Protein AF-A0A529M6F7-F1 (afdb_monomer)

Radius of gyration: 17.17 Å; Cα contacts (8 Å, |Δi|>4): 39; chains: 1; bounding box: 36×28×55 Å

Mean predicted aligned error: 3.76 Å

Secondary structure (DSSP, 8-state):
-PPP------HHHHTTT----SS-SS-EEEEGG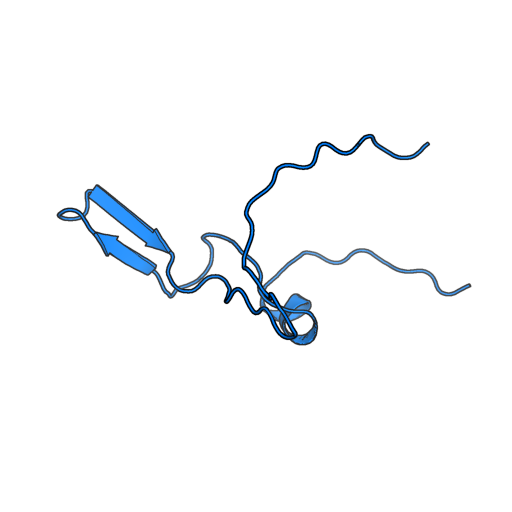GTEEEE--S------STT--------------

Nearest PDB structures (folds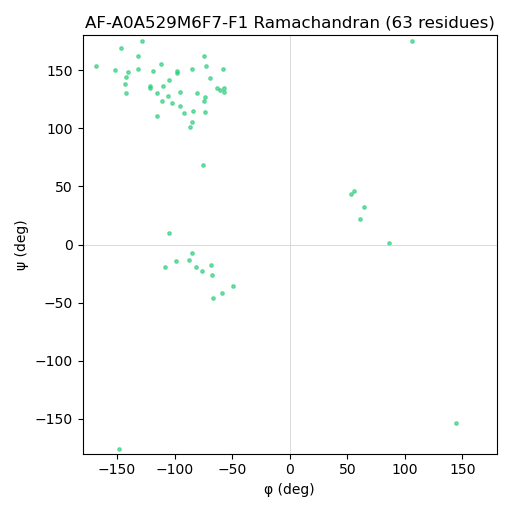eek):
  2bdr-assembly1_B  TM=9.274E-01  e=3.001E-03  Pseudomonas putida KT2440

Foldseek 3Di:
DDDDDDDDDDQVVCVVPAFDQDPPDPCWDADPVNPDIDNPCRHDDDFDDPPTDDDDDDDDDDDDD

pLDDT: mean 95.79, std 3.41, range [75.88, 98.38]

Sequence (65 aa):
MSRIVAQPLTRENFAPFGDVIDMGGDNRYPINGGKAMRYHDLATAEAAGPNARVLISMVRGTPYE

Solvent-accessible surface area (backbone atoms only — not comparable to full-atom values): 4879 Å² total; per-residue (Å²): 135,84,86,83,78,91,71,84,91,44,59,79,79,34,51,94,82,48,71,63,80,69,83,85,67,81,58,54,48,68,38,82,92,68,76,40,76,45,72,49,86,46,70,83,90,81,70,77,68,91,90,55,65,91,82,88,84,87,87,86,86,77,84,83,133

Structure (mmCIF, N/CA/C/O backbone):
data_AF-A0A529M6F7-F1
#
_entry.id   AF-A0A529M6F7-F1
#
loop_
_atom_site.group_PDB
_atom_site.id
_atom_site.type_symbol
_atom_site.label_atom_id
_atom_site.label_alt_id
_atom_site.label_comp_id
_atom_site.label_asym_id
_atom_site.label_entity_id
_atom_site.label_seq_id
_atom_site.pdbx_PDB_ins_code
_atom_site.Cartn_x
_atom_site.Cartn_y
_atom_site.Cartn_z
_atom_site.occupancy
_atom_site.B_iso_or_equiv
_atom_site.auth_seq_id
_atom_site.auth_comp_id
_atom_site.auth_asym_id
_atom_site.auth_atom_id
_atom_site.pdbx_PDB_model_num
ATOM 1 N N . MET A 1 1 ? 1.895 -3.586 30.851 1.00 75.88 1 MET A N 1
ATOM 2 C CA . MET A 1 1 ? 1.912 -3.007 29.490 1.00 75.88 1 MET A CA 1
ATOM 3 C C . MET A 1 1 ? 2.764 -3.895 28.605 1.00 75.88 1 MET A C 1
ATOM 5 O O . MET A 1 1 ? 3.863 -4.244 29.018 1.00 75.88 1 MET A O 1
ATOM 9 N N . SER A 1 2 ? 2.263 -4.293 27.438 1.00 89.88 2 SER A N 1
ATOM 10 C CA . SER A 1 2 ? 3.068 -4.994 26.435 1.00 89.88 2 SER A CA 1
ATOM 11 C C . SER A 1 2 ? 3.893 -3.978 25.648 1.00 89.88 2 SER A C 1
ATOM 13 O O . SER A 1 2 ? 3.356 -2.982 25.166 1.00 89.88 2 SER A O 1
ATOM 15 N N . ARG A 1 3 ? 5.197 -4.223 25.514 1.00 94.50 3 ARG A N 1
ATOM 16 C CA . ARG A 1 3 ? 6.060 -3.432 24.635 1.00 94.50 3 ARG A CA 1
ATOM 17 C C . ARG A 1 3 ? 5.768 -3.809 23.185 1.00 94.50 3 ARG A C 1
ATOM 19 O O . ARG A 1 3 ? 5.852 -4.983 22.841 1.00 94.50 3 ARG A O 1
ATOM 26 N N . ILE A 1 4 ? 5.476 -2.818 22.349 1.00 94.38 4 ILE A N 1
ATOM 27 C CA . ILE A 1 4 ? 5.389 -2.988 20.896 1.00 94.38 4 ILE A CA 1
ATOM 28 C C . ILE A 1 4 ? 6.740 -2.590 20.306 1.00 94.38 4 ILE A C 1
ATOM 30 O O . ILE A 1 4 ? 7.297 -1.550 20.659 1.00 94.38 4 ILE A O 1
ATOM 34 N N . VAL A 1 5 ? 7.288 -3.439 19.443 1.00 96.00 5 VAL A N 1
ATOM 35 C CA . VAL A 1 5 ? 8.547 -3.183 18.739 1.00 96.00 5 VAL A CA 1
ATOM 36 C C . VAL A 1 5 ? 8.211 -2.973 17.273 1.00 96.00 5 VAL A C 1
ATOM 38 O O . VAL A 1 5 ? 7.590 -3.837 16.659 1.00 96.00 5 VAL A O 1
ATOM 41 N N . ALA A 1 6 ? 8.601 -1.824 16.726 1.00 96.25 6 ALA A N 1
ATOM 42 C CA .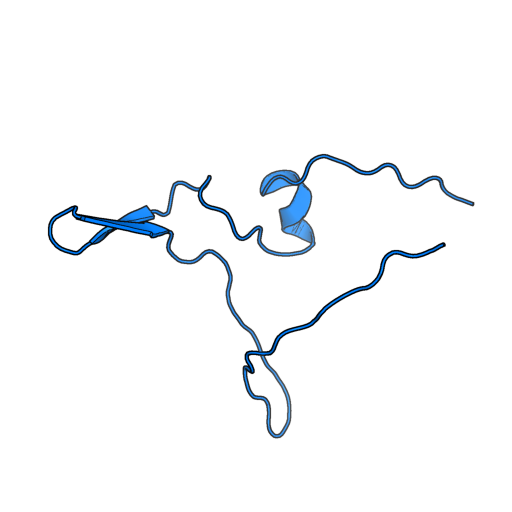 ALA A 1 6 ? 8.445 -1.562 15.304 1.00 96.25 6 ALA A CA 1
ATOM 43 C C . ALA A 1 6 ? 9.282 -2.562 14.495 1.00 96.25 6 ALA A C 1
ATOM 45 O O . ALA A 1 6 ? 10.443 -2.819 14.820 1.00 96.25 6 ALA A O 1
ATOM 46 N N . GLN A 1 7 ? 8.686 -3.112 13.444 1.00 96.69 7 GLN A N 1
ATOM 47 C CA . GLN A 1 7 ? 9.340 -4.025 12.513 1.00 96.69 7 GLN A CA 1
ATOM 48 C C . GLN A 1 7 ? 9.482 -3.351 11.142 1.00 96.69 7 GLN A C 1
ATOM 50 O O . GLN A 1 7 ? 8.697 -2.451 10.828 1.00 96.69 7 GLN A O 1
ATOM 55 N N . PRO A 1 8 ? 10.459 -3.764 10.313 1.00 96.94 8 PRO A N 1
ATOM 56 C CA . PRO A 1 8 ? 10.541 -3.309 8.933 1.00 96.94 8 PRO A CA 1
ATOM 57 C C . PRO A 1 8 ? 9.253 -3.619 8.168 1.00 96.94 8 PRO A C 1
ATOM 59 O O . PRO A 1 8 ? 8.729 -4.736 8.242 1.00 96.94 8 PRO A O 1
ATOM 62 N N . LEU A 1 9 ? 8.771 -2.633 7.414 1.00 96.94 9 LEU A N 1
ATOM 63 C CA . LEU A 1 9 ? 7.628 -2.807 6.531 1.00 96.94 9 LEU A CA 1
ATOM 64 C C . LEU A 1 9 ? 8.054 -3.633 5.314 1.00 96.94 9 LEU A C 1
ATOM 66 O O . LEU A 1 9 ? 8.857 -3.178 4.502 1.00 96.94 9 LEU A O 1
ATOM 70 N N . THR A 1 10 ? 7.497 -4.834 5.194 1.00 95.94 10 THR A N 1
ATOM 71 C CA . THR A 1 10 ? 7.572 -5.664 3.988 1.00 95.94 10 THR A CA 1
ATOM 72 C C . THR A 1 10 ? 6.174 -6.163 3.645 1.00 95.94 10 THR A C 1
ATOM 74 O O . THR A 1 10 ? 5.283 -6.152 4.499 1.00 95.94 10 THR A O 1
ATOM 77 N N . ARG A 1 11 ? 5.971 -6.612 2.404 1.00 95.06 11 ARG A N 1
ATOM 78 C CA . ARG A 1 11 ? 4.688 -7.178 1.959 1.00 95.06 11 ARG A CA 1
ATOM 79 C C . ARG A 1 11 ? 4.297 -8.392 2.797 1.00 95.06 11 ARG A C 1
ATOM 81 O O . ARG A 1 11 ? 3.153 -8.512 3.212 1.00 95.06 11 ARG A O 1
ATOM 88 N N . GLU A 1 12 ? 5.265 -9.245 3.105 1.00 95.50 12 GLU A N 1
ATOM 89 C CA . GLU A 1 12 ? 5.074 -10.480 3.866 1.00 95.50 12 GLU A CA 1
ATOM 90 C C . GLU A 1 12 ? 4.677 -10.180 5.313 1.00 95.50 12 GLU A C 1
ATOM 92 O O . GLU A 1 12 ? 3.720 -10.758 5.824 1.00 95.50 12 GLU A O 1
ATOM 97 N N . ASN A 1 13 ? 5.370 -9.235 5.957 1.00 96.75 13 ASN A N 1
ATOM 98 C CA . ASN A 1 13 ? 5.059 -8.829 7.327 1.00 96.75 13 ASN A CA 1
ATOM 99 C C . ASN A 1 13 ? 3.703 -8.110 7.429 1.00 96.75 13 ASN A C 1
ATOM 101 O O . ASN A 1 13 ? 3.088 -8.121 8.495 1.00 96.75 13 ASN A O 1
ATOM 105 N N . PHE A 1 14 ? 3.248 -7.467 6.347 1.00 97.31 14 PHE A N 1
ATOM 106 C CA . PHE A 1 14 ? 2.039 -6.643 6.350 1.00 97.31 14 PHE A CA 1
ATOM 107 C C . PHE A 1 14 ? 0.786 -7.341 5.801 1.00 97.31 14 PHE A C 1
ATOM 109 O O . PHE A 1 14 ? -0.316 -6.869 6.063 1.00 97.31 14 PHE A O 1
ATOM 116 N N . ALA A 1 15 ? 0.929 -8.482 5.117 1.00 96.50 15 ALA A N 1
ATOM 117 C CA . ALA A 1 15 ? -0.168 -9.207 4.468 1.00 96.50 15 ALA A CA 1
ATOM 118 C C . ALA A 1 15 ? -1.422 -9.451 5.341 1.00 96.50 15 ALA A C 1
ATOM 120 O O . ALA A 1 15 ? -2.527 -9.371 4.806 1.00 96.50 15 ALA A O 1
ATOM 121 N N . PRO A 1 16 ? -1.327 -9.702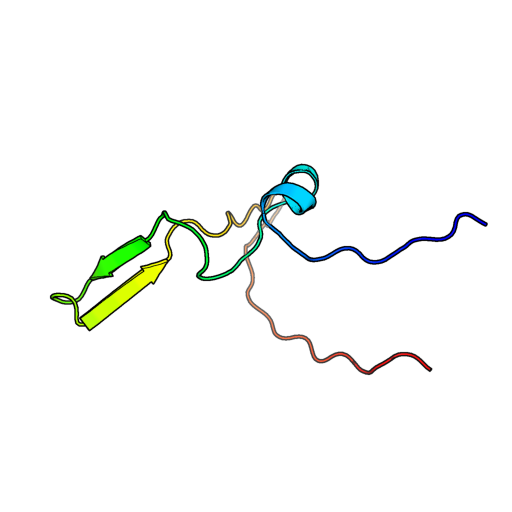 6.666 1.00 97.69 16 PRO A N 1
ATOM 122 C CA . PRO A 1 16 ? -2.518 -9.834 7.513 1.00 97.69 16 PRO A CA 1
ATOM 123 C C . PRO A 1 16 ? -3.317 -8.536 7.708 1.00 97.69 16 PRO A C 1
ATOM 125 O O . PRO A 1 16 ? -4.455 -8.586 8.169 1.00 97.69 16 PRO A O 1
ATOM 128 N N . PHE A 1 17 ? -2.715 -7.380 7.424 1.00 97.25 17 PHE A N 1
ATOM 129 C CA . PHE A 1 17 ? -3.278 -6.050 7.671 1.00 97.25 17 PHE A CA 1
ATOM 130 C C . PHE A 1 17 ? -3.694 -5.328 6.385 1.00 97.25 17 PHE A C 1
ATOM 132 O O . PHE A 1 17 ? -4.480 -4.384 6.452 1.00 97.25 17 PHE A O 1
ATOM 139 N N . GLY A 1 18 ? -3.177 -5.756 5.233 1.00 97.12 18 GLY A N 1
ATOM 140 C CA . GLY A 1 18 ? -3.504 -5.204 3.924 1.00 97.12 18 GLY A CA 1
ATOM 141 C C . GLY A 1 18 ? -2.301 -5.196 2.987 1.00 97.12 18 GLY A C 1
ATOM 142 O O . GLY A 1 18 ? -1.362 -5.980 3.140 1.00 97.12 18 GLY A O 1
ATOM 143 N N . ASP A 1 19 ? -2.325 -4.272 2.030 1.00 97.00 19 ASP A N 1
ATOM 144 C CA . ASP A 1 19 ? -1.313 -4.166 0.983 1.00 97.00 19 ASP A CA 1
ATOM 145 C C . ASP A 1 19 ? -0.248 -3.106 1.288 1.00 97.00 19 ASP A C 1
ATOM 147 O O . ASP A 1 19 ? -0.522 -2.044 1.855 1.00 97.00 19 ASP A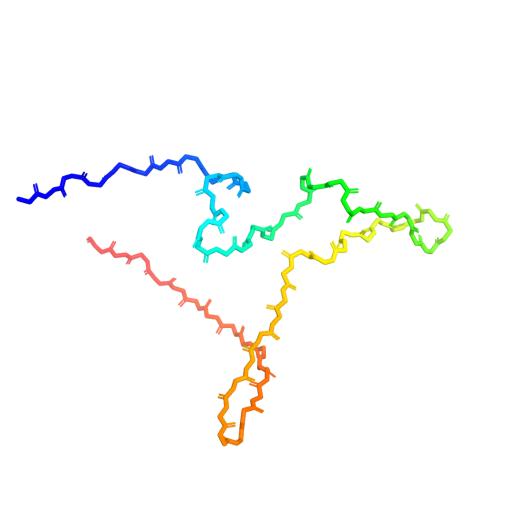 O 1
ATOM 151 N N . VAL A 1 20 ? 0.981 -3.359 0.833 1.00 96.69 20 VAL A N 1
ATOM 152 C CA . VAL A 1 20 ? 2.047 -2.348 0.785 1.00 96.69 20 VAL A CA 1
ATOM 153 C C . VAL A 1 20 ? 2.072 -1.718 -0.607 1.00 96.69 20 VAL A C 1
ATOM 155 O O . VAL A 1 20 ? 2.318 -2.394 -1.610 1.00 96.69 20 VAL A O 1
ATOM 158 N N . ILE A 1 21 ? 1.857 -0.403 -0.674 1.00 97.12 21 ILE A N 1
ATOM 159 C CA . ILE A 1 21 ? 1.957 0.371 -1.915 1.00 97.12 21 ILE A CA 1
ATOM 160 C C . ILE A 1 21 ? 3.414 0.799 -2.105 1.00 97.12 21 ILE A C 1
ATOM 162 O O . ILE A 1 21 ? 3.884 1.754 -1.488 1.00 97.12 21 ILE A O 1
ATOM 166 N N . ASP A 1 22 ? 4.131 0.087 -2.969 1.00 95.69 22 ASP A N 1
ATOM 167 C CA . ASP A 1 22 ? 5.524 0.365 -3.314 1.00 95.69 22 ASP A CA 1
ATOM 168 C C . ASP A 1 22 ? 5.843 -0.027 -4.770 1.00 95.69 22 ASP A C 1
ATOM 170 O O . ASP A 1 22 ? 4.970 -0.440 -5.531 1.00 95.69 22 ASP A O 1
ATOM 174 N N . MET A 1 23 ? 7.114 0.108 -5.159 1.00 96.56 23 MET A N 1
ATOM 175 C CA . MET A 1 23 ? 7.637 -0.301 -6.470 1.00 96.56 23 MET A CA 1
ATOM 176 C C . MET A 1 23 ? 8.472 -1.596 -6.413 1.00 96.56 23 MET A C 1
ATOM 178 O O . MET A 1 23 ? 9.145 -1.937 -7.384 1.00 96.56 23 MET A O 1
ATOM 182 N N . GLY A 1 24 ? 8.473 -2.305 -5.279 1.00 92.12 24 GLY A N 1
ATOM 183 C CA . GLY A 1 24 ? 9.318 -3.482 -5.047 1.00 92.12 24 GLY A CA 1
ATOM 184 C C . GLY A 1 24 ? 8.765 -4.777 -5.644 1.00 92.12 24 GLY A C 1
ATOM 185 O O . GLY A 1 24 ? 9.520 -5.722 -5.848 1.00 92.12 24 GLY A O 1
ATOM 186 N N . GLY A 1 25 ? 7.463 -4.818 -5.942 1.00 90.25 25 GLY A N 1
ATOM 187 C CA . GLY A 1 25 ? 6.787 -6.004 -6.466 1.00 90.25 25 GLY A CA 1
ATOM 188 C C . GLY A 1 25 ? 7.081 -6.324 -7.939 1.00 90.25 25 GLY A C 1
ATOM 189 O O . GLY A 1 25 ? 7.498 -5.469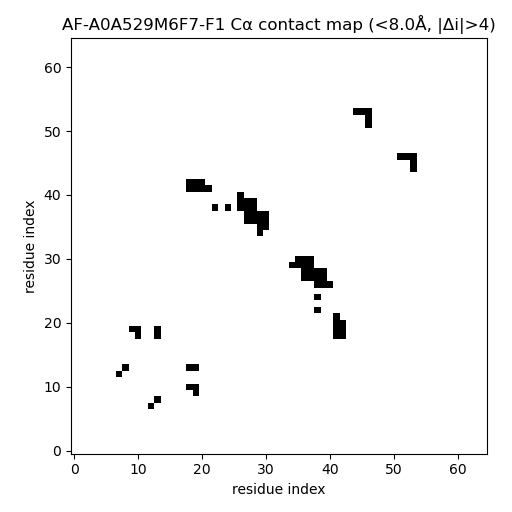 -8.731 1.00 90.25 25 GLY A O 1
ATOM 190 N N . ASP A 1 26 ? 6.790 -7.572 -8.307 1.00 92.00 26 ASP A N 1
ATOM 191 C CA . ASP A 1 26 ? 6.998 -8.110 -9.658 1.00 92.00 26 ASP A CA 1
ATOM 192 C C . ASP A 1 26 ? 5.814 -7.879 -10.606 1.00 92.00 26 ASP A C 1
ATOM 194 O O . ASP A 1 26 ? 5.968 -8.010 -11.820 1.00 92.00 26 ASP A O 1
ATOM 198 N N . ASN A 1 27 ? 4.645 -7.478 -10.088 1.00 96.06 27 ASN A N 1
ATOM 199 C CA . ASN A 1 27 ? 3.485 -7.123 -10.909 1.00 96.06 27 ASN A CA 1
ATOM 200 C C . ASN A 1 27 ? 3.666 -5.740 -11.556 1.00 96.06 27 ASN A C 1
ATOM 202 O O . ASN A 1 27 ? 3.025 -4.748 -11.202 1.00 96.06 27 ASN A O 1
ATOM 206 N N . ARG A 1 28 ? 4.604 -5.663 -12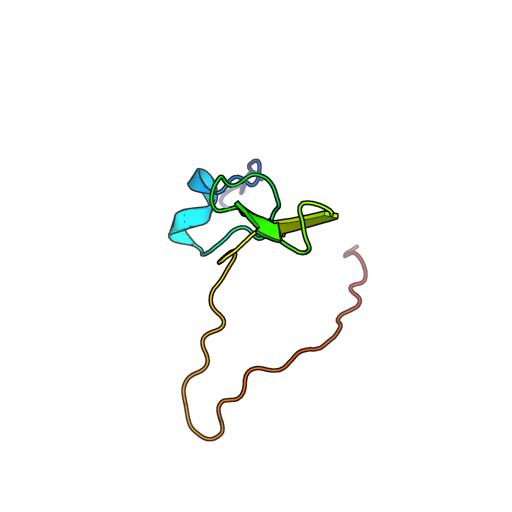.497 1.00 97.50 28 ARG A N 1
ATOM 207 C CA . ARG A 1 28 ? 4.932 -4.450 -13.235 1.00 97.50 28 ARG A CA 1
ATOM 208 C C . ARG A 1 28 ? 5.212 -4.751 -14.695 1.00 97.50 28 ARG A C 1
ATOM 210 O O . ARG A 1 28 ? 5.749 -5.801 -15.036 1.00 97.50 28 ARG A O 1
ATOM 217 N N . TYR A 1 29 ? 4.884 -3.803 -15.560 1.00 98.06 29 TYR A N 1
ATOM 218 C CA . TYR A 1 29 ? 5.122 -3.941 -16.993 1.00 98.06 29 TYR A CA 1
ATOM 219 C C . TYR A 1 29 ? 5.320 -2.585 -17.680 1.00 98.06 29 TYR A C 1
ATOM 221 O O . TYR A 1 29 ? 4.773 -1.568 -17.231 1.00 98.06 29 TYR A O 1
ATOM 229 N N . PRO A 1 30 ? 6.112 -2.537 -18.770 1.00 98.19 30 PRO A N 1
ATOM 230 C CA . PRO A 1 30 ? 6.310 -1.314 -19.529 1.00 98.19 30 PRO A CA 1
ATOM 231 C C . PRO A 1 30 ? 5.035 -0.903 -20.275 1.00 98.19 30 PRO A C 1
ATOM 233 O O . PRO A 1 30 ? 4.319 -1.728 -20.836 1.00 98.19 30 PRO A O 1
ATOM 236 N N . ILE A 1 31 ? 4.799 0.402 -20.344 1.00 98.38 31 ILE A N 1
ATOM 237 C CA . ILE A 1 31 ? 3.778 1.056 -21.168 1.00 98.38 31 ILE A CA 1
ATOM 238 C C . ILE A 1 31 ? 4.438 2.172 -22.001 1.00 98.38 31 ILE A C 1
ATOM 240 O O . ILE A 1 31 ? 5.635 2.441 -21.860 1.00 98.38 31 ILE A O 1
ATOM 244 N N . ASN A 1 32 ? 3.686 2.830 -22.892 1.00 97.94 32 ASN A N 1
ATOM 245 C CA . ASN A 1 32 ? 4.172 3.952 -23.717 1.00 97.94 32 ASN A CA 1
ATOM 246 C C . ASN A 1 32 ? 5.453 3.629 -24.516 1.00 97.94 32 ASN A C 1
ATOM 248 O O . ASN A 1 32 ? 6.401 4.415 -24.533 1.00 97.94 32 ASN A O 1
ATOM 252 N N . GLY A 1 33 ? 5.514 2.445 -25.133 1.00 97.62 33 GLY A N 1
ATOM 253 C CA . GLY A 1 33 ? 6.691 2.006 -25.892 1.00 97.62 33 GLY A CA 1
ATOM 254 C C . GLY A 1 33 ? 7.943 1.823 -25.027 1.00 97.62 33 GLY A C 1
ATOM 255 O O . GLY A 1 33 ? 9.045 2.113 -25.480 1.00 97.62 33 GLY A O 1
ATOM 256 N N . GLY A 1 34 ? 7.776 1.416 -23.765 1.00 97.88 34 GLY A N 1
ATOM 257 C CA . GLY A 1 34 ? 8.884 1.222 -22.826 1.00 97.88 34 GLY A CA 1
ATOM 258 C C . GLY A 1 34 ? 9.312 2.481 -22.072 1.00 97.88 34 GLY A C 1
ATOM 259 O O . GLY A 1 34 ? 10.234 2.411 -21.267 1.00 97.88 34 GLY A O 1
ATOM 260 N N . LYS A 1 35 ? 8.648 3.625 -22.288 1.00 98.25 35 LYS A N 1
ATOM 261 C CA . LYS A 1 35 ? 9.005 4.902 -21.643 1.00 98.25 35 LYS A CA 1
ATOM 262 C C . LYS A 1 35 ? 8.399 5.107 -20.254 1.00 98.25 35 LYS A C 1
ATOM 264 O O . LYS A 1 35 ? 8.736 6.083 -19.594 1.00 98.25 35 LYS A O 1
ATOM 269 N N . ALA A 1 36 ? 7.506 4.228 -19.809 1.00 98.25 36 ALA A N 1
ATOM 270 C CA . ALA A 1 36 ? 6.979 4.247 -18.448 1.00 98.25 36 ALA A CA 1
ATOM 271 C C . ALA A 1 36 ? 6.800 2.820 -17.924 1.00 98.25 36 ALA A C 1
ATOM 273 O O . ALA A 1 36 ? 6.431 1.926 -18.680 1.00 98.25 36 ALA A O 1
ATOM 274 N N . MET A 1 37 ? 7.046 2.616 -16.631 1.00 98.19 37 MET A N 1
ATOM 275 C CA . MET A 1 37 ? 6.792 1.351 -15.941 1.00 98.19 37 MET A CA 1
ATOM 276 C C . MET A 1 37 ? 5.502 1.482 -15.136 1.00 98.19 37 MET A C 1
ATOM 278 O O . MET A 1 37 ? 5.396 2.363 -14.283 1.00 98.19 37 MET A O 1
ATOM 282 N N . ARG A 1 38 ? 4.515 0.627 -15.406 1.00 98.38 38 ARG A N 1
ATOM 283 C CA . ARG A 1 38 ? 3.288 0.548 -14.614 1.00 98.38 38 ARG A CA 1
ATOM 284 C C . ARG A 1 38 ? 3.476 -0.500 -13.528 1.00 98.38 38 ARG A C 1
ATOM 286 O O . ARG A 1 38 ? 3.559 -1.678 -13.848 1.00 98.38 38 ARG A O 1
ATOM 293 N N . TYR A 1 39 ? 3.500 -0.068 -12.272 1.00 98.19 39 TYR A N 1
ATOM 294 C CA . TYR A 1 39 ? 3.388 -0.942 -11.102 1.00 98.19 39 TYR A CA 1
ATOM 295 C C . TYR A 1 39 ? 1.904 -1.161 -10.851 1.00 98.19 39 TYR A C 1
ATOM 297 O O . TYR A 1 39 ? 1.176 -0.228 -10.507 1.00 98.19 39 TYR A O 1
ATOM 305 N N . HIS A 1 40 ? 1.428 -2.345 -11.199 1.00 97.56 40 HIS A N 1
ATOM 306 C CA . HIS A 1 40 ? 0.009 -2.615 -11.303 1.00 97.56 40 HIS A CA 1
ATOM 307 C C . HIS A 1 40 ? -0.512 -3.285 -10.037 1.00 97.56 40 HIS A C 1
ATOM 309 O O . HIS A 1 40 ? 0.215 -4.028 -9.387 1.00 97.56 40 HIS A O 1
ATOM 315 N N . ASP A 1 41 ? -1.783 -3.019 -9.730 1.00 96.44 41 ASP A N 1
ATOM 316 C CA . ASP A 1 41 ? -2.536 -3.731 -8.697 1.00 96.44 41 ASP A CA 1
ATOM 317 C C . ASP A 1 41 ? -1.860 -3.701 -7.317 1.00 96.44 41 ASP A C 1
ATOM 319 O O . ASP A 1 41 ? -1.674 -4.715 -6.656 1.00 96.44 41 ASP A O 1
ATOM 323 N N . LEU A 1 42 ? -1.408 -2.508 -6.913 1.00 97.31 42 LEU A N 1
ATOM 324 C CA . LEU A 1 42 ? -0.701 -2.326 -5.644 1.00 97.31 42 LEU A CA 1
ATOM 325 C C . LEU A 1 42 ? -1.631 -2.346 -4.423 1.00 97.31 42 LEU A C 1
ATOM 327 O O . LEU A 1 42 ? -1.134 -2.553 -3.322 1.00 97.31 42 LEU A O 1
ATOM 331 N N . ALA A 1 43 ? -2.922 -2.063 -4.617 1.00 96.44 43 ALA A N 1
ATOM 332 C CA . ALA A 1 43 ? -3.982 -2.125 -3.613 1.00 96.44 43 ALA A CA 1
ATOM 333 C C . ALA A 1 43 ? -5.358 -2.018 -4.297 1.00 96.44 43 ALA A C 1
ATOM 335 O O . ALA A 1 43 ? -5.484 -1.359 -5.337 1.00 96.44 43 ALA A O 1
ATOM 336 N N . THR A 1 44 ? -6.396 -2.575 -3.668 1.00 95.88 44 THR A N 1
ATOM 337 C CA . THR A 1 44 ? -7.799 -2.400 -4.085 1.00 95.88 44 THR A CA 1
ATOM 338 C C . THR A 1 44 ? -8.527 -1.450 -3.135 1.00 95.88 44 THR A C 1
ATOM 340 O O . THR A 1 44 ? -8.513 -1.631 -1.922 1.00 95.88 44 THR A O 1
ATOM 343 N N . ALA A 1 45 ? -9.175 -0.416 -3.677 1.00 95.62 45 ALA A N 1
ATOM 344 C CA . ALA A 1 45 ? -10.011 0.482 -2.885 1.00 95.62 45 ALA A CA 1
ATOM 345 C C . ALA A 1 45 ? -11.420 -0.106 -2.729 1.00 95.62 45 ALA A C 1
ATOM 347 O O . ALA A 1 45 ? -12.161 -0.213 -3.707 1.00 95.62 45 ALA A O 1
ATOM 348 N N . GLU A 1 46 ? -11.800 -0.437 -1.498 1.00 95.12 46 GLU A N 1
ATOM 349 C CA . GLU A 1 46 ? -13.109 -1.005 -1.167 1.00 95.12 46 GLU A CA 1
ATOM 350 C C . GLU A 1 46 ? -13.965 0.006 -0.393 1.00 95.12 46 GLU A C 1
ATOM 352 O O . GLU A 1 46 ? -13.489 0.690 0.514 1.00 95.12 46 GLU A O 1
ATOM 357 N N . ALA A 1 47 ? -15.248 0.118 -0.747 1.00 96.12 47 ALA A N 1
ATOM 358 C CA . ALA A 1 47 ? -16.209 0.960 -0.040 1.00 96.12 47 ALA A CA 1
ATOM 359 C C . ALA A 1 47 ? -17.574 0.259 0.013 1.00 96.12 47 ALA A C 1
ATOM 361 O O . ALA A 1 47 ? -18.081 -0.193 -1.012 1.00 96.12 47 ALA A O 1
ATOM 362 N N . ALA A 1 48 ? -18.180 0.188 1.200 1.00 96.44 48 ALA A N 1
ATOM 363 C CA . ALA A 1 48 ? -19.457 -0.488 1.430 1.00 96.44 48 ALA A CA 1
ATOM 364 C C . ALA A 1 48 ? -20.425 0.392 2.238 1.00 96.44 48 ALA A C 1
ATOM 366 O O . ALA A 1 48 ? -20.002 1.214 3.050 1.00 96.44 48 ALA A O 1
ATOM 367 N N . GLY A 1 49 ? -21.731 0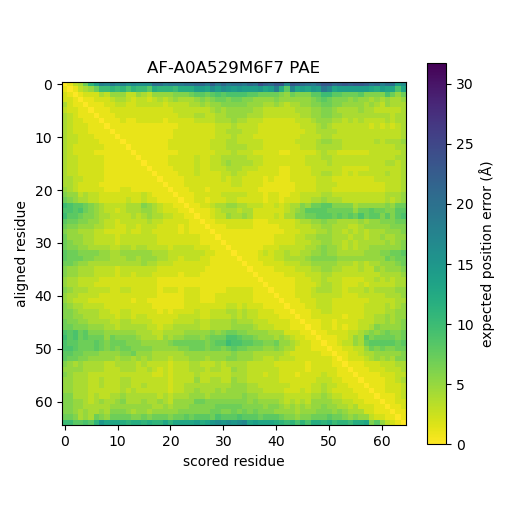.199 2.025 1.00 96.56 49 GLY A N 1
ATOM 368 C CA . GLY A 1 49 ? -22.807 0.902 2.733 1.00 96.56 49 GLY A CA 1
ATOM 369 C C . GLY A 1 49 ? -23.541 1.970 1.902 1.00 96.56 49 GLY A C 1
ATOM 370 O O . GLY A 1 49 ? -23.180 2.236 0.752 1.00 96.56 49 GLY A O 1
ATOM 371 N N . PRO A 1 50 ? -24.609 2.577 2.455 1.00 95.31 50 PRO A N 1
ATOM 372 C CA . PRO A 1 50 ? -25.387 3.600 1.759 1.00 95.31 50 PRO A CA 1
ATOM 373 C C . PRO A 1 50 ? -24.524 4.813 1.397 1.00 95.31 50 PRO A C 1
ATOM 375 O O . PRO A 1 50 ? -23.805 5.340 2.242 1.00 95.31 50 PRO A 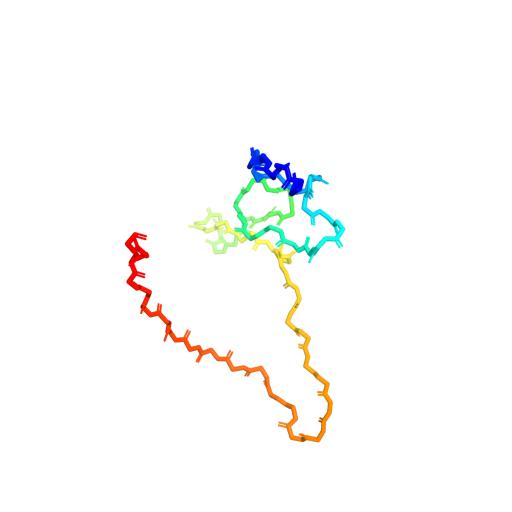O 1
ATOM 378 N N . ASN A 1 51 ? -24.624 5.277 0.149 1.00 94.69 51 ASN A N 1
ATOM 379 C CA . ASN A 1 51 ? -23.842 6.401 -0.389 1.00 94.69 51 ASN A CA 1
ATOM 380 C C . ASN A 1 51 ? -22.311 6.192 -0.381 1.00 94.69 51 ASN A C 1
ATOM 382 O O . ASN A 1 51 ? -21.565 7.173 -0.423 1.00 94.69 51 ASN A O 1
ATOM 386 N N . ALA A 1 52 ? -21.831 4.942 -0.341 1.00 96.19 52 ALA A N 1
ATOM 387 C CA . ALA A 1 52 ? -20.404 4.634 -0.385 1.00 96.19 52 ALA A CA 1
ATOM 388 C C . ALA A 1 52 ? -19.735 5.205 -1.645 1.00 96.19 52 ALA A C 1
ATOM 390 O O . ALA A 1 52 ? -20.211 5.037 -2.770 1.00 96.19 52 ALA A O 1
ATOM 391 N N . ARG A 1 53 ? -18.607 5.889 -1.445 1.00 96.31 53 ARG A N 1
ATOM 392 C CA . ARG A 1 53 ? -17.788 6.467 -2.510 1.00 96.31 53 ARG A CA 1
ATOM 393 C C . ARG A 1 53 ? -16.319 6.340 -2.151 1.00 96.31 53 ARG A C 1
ATOM 395 O O . ARG A 1 53 ? -15.930 6.655 -1.031 1.00 96.31 53 ARG A O 1
ATOM 402 N N . VAL A 1 54 ? -15.501 5.976 -3.132 1.00 96.75 54 VAL A N 1
ATOM 403 C CA . VAL A 1 54 ? -14.051 6.146 -3.035 1.00 96.75 54 VAL A CA 1
ATOM 404 C C . VAL A 1 54 ? -13.744 7.631 -3.223 1.00 96.75 54 VAL A C 1
ATOM 406 O O . VAL A 1 54 ? -14.158 8.244 -4.210 1.00 96.75 54 VAL A O 1
ATOM 409 N N . LEU A 1 55 ? -13.063 8.224 -2.248 1.00 95.25 55 LEU A N 1
ATOM 410 C CA . LEU A 1 55 ? -12.676 9.632 -2.238 1.00 95.25 55 LEU A CA 1
ATOM 411 C C . LEU A 1 55 ? -11.153 9.735 -2.187 1.00 95.25 55 LEU A C 1
ATOM 413 O O . LEU A 1 55 ? -10.486 8.889 -1.598 1.00 95.25 55 LEU A O 1
ATOM 417 N N . ILE A 1 56 ? -10.609 10.796 -2.777 1.00 96.62 56 ILE A N 1
ATOM 418 C CA . ILE A 1 56 ? -9.189 11.139 -2.682 1.00 96.62 56 ILE A CA 1
ATOM 419 C C . ILE A 1 56 ? -9.100 12.465 -1.934 1.00 96.62 56 ILE A C 1
ATOM 421 O O . ILE A 1 56 ? -9.832 13.412 -2.221 1.00 96.62 56 ILE A O 1
ATOM 425 N N . SER A 1 57 ? -8.247 12.522 -0.922 1.00 97.31 57 SER A N 1
ATOM 426 C CA . SER A 1 57 ? -8.082 13.676 -0.037 1.00 97.31 57 SER A CA 1
ATOM 427 C C . SER A 1 57 ? -6.624 13.773 0.408 1.00 97.31 57 SER A C 1
ATOM 429 O O . SER A 1 57 ? -5.840 12.855 0.182 1.00 97.31 57 SER A O 1
ATOM 431 N N . MET A 1 58 ? -6.254 14.891 1.028 1.00 97.94 58 MET A N 1
ATOM 432 C CA . MET A 1 58 ? -4.905 15.143 1.532 1.00 97.94 58 MET A CA 1
ATOM 433 C C . MET A 1 58 ? -4.966 15.406 3.035 1.00 97.94 58 MET A C 1
ATOM 435 O O . MET A 1 58 ? -5.796 16.194 3.485 1.00 97.94 58 MET A O 1
ATOM 439 N N . VAL A 1 59 ? -4.065 14.787 3.797 1.00 97.12 59 VAL A N 1
ATOM 440 C CA . VAL A 1 59 ? -3.910 15.020 5.238 1.00 97.12 59 VAL A CA 1
ATOM 441 C C . VAL A 1 59 ? -2.484 15.490 5.510 1.00 97.12 59 VAL A C 1
ATOM 443 O O . VAL A 1 59 ? -1.528 14.931 4.979 1.00 97.12 59 VAL A O 1
ATOM 446 N N . ARG A 1 60 ? -2.333 16.515 6.353 1.00 97.38 60 ARG A N 1
ATOM 447 C CA . ARG A 1 60 ? -1.041 16.982 6.868 1.00 97.38 60 ARG A CA 1
ATOM 448 C C . ARG A 1 60 ? -1.012 16.749 8.375 1.00 97.38 60 ARG A C 1
ATOM 450 O O . ARG A 1 60 ? -1.750 17.406 9.100 1.00 97.38 60 ARG A O 1
ATOM 457 N N . GLY A 1 61 ? -0.182 15.811 8.824 1.00 96.69 61 GLY A N 1
ATOM 458 C CA . GLY A 1 61 ? 0.016 15.530 10.247 1.00 96.69 61 GLY A CA 1
ATOM 459 C C . GLY A 1 61 ? 1.064 16.446 10.882 1.00 96.69 61 GLY A C 1
ATOM 460 O O . GLY A 1 61 ? 2.004 16.879 10.215 1.00 96.69 61 GLY A O 1
ATOM 461 N N . THR A 1 62 ? 0.913 16.707 12.176 1.00 96.75 62 THR A N 1
ATOM 462 C CA . THR A 1 62 ? 1.950 17.274 13.049 1.00 96.75 62 THR A CA 1
ATOM 463 C C . THR A 1 62 ? 2.502 16.161 13.948 1.00 96.75 62 THR A C 1
ATOM 465 O O . THR A 1 62 ? 1.713 15.314 14.372 1.00 96.75 62 THR A O 1
ATOM 468 N N . PRO A 1 63 ? 3.817 16.114 14.240 1.00 96.62 63 PRO A N 1
ATOM 469 C CA . PRO A 1 63 ? 4.369 15.146 15.189 1.00 96.62 63 PRO A CA 1
ATOM 470 C C . PRO A 1 63 ? 3.728 15.270 16.578 1.00 96.62 63 PRO A C 1
ATOM 472 O O . PRO A 1 63 ? 3.310 16.360 16.967 1.00 96.62 63 PRO A O 1
ATOM 475 N N . TYR A 1 64 ? 3.668 14.157 17.310 1.00 90.00 64 TYR A N 1
ATOM 476 C CA . TYR A 1 64 ? 3.328 14.167 18.735 1.00 90.00 64 TYR A CA 1
ATOM 477 C C . TYR A 1 64 ? 4.495 14.732 19.561 1.00 90.00 64 TYR A C 1
ATOM 479 O O . TYR A 1 64 ? 5.646 14.642 19.124 1.00 90.00 64 TYR A O 1
ATOM 487 N N . GLU A 1 65 ? 4.183 15.297 20.730 1.00 84.81 65 GLU A N 1
ATOM 488 C CA . GLU A 1 65 ? 5.169 15.654 21.766 1.00 84.81 65 GLU A CA 1
ATOM 489 C C . GLU A 1 65 ? 5.662 14.425 22.541 1.00 84.81 65 GLU A C 1
ATOM 491 O O . GLU A 1 65 ? 4.847 13.496 22.769 1.00 84.81 65 GLU A O 1
#